Protein AF-Q21A96-F1 (afdb_monomer_lite)

Foldseek 3Di:
DVVVVLLVVLLVLQDVCADPNDGDANLVSCLVCLVVVVVCVVPDVDALQNSQVSNVVSCRADPVRHGQHSVNSVVSSVVSVVVVVPVVDDDDPPDD

Secondary structure (DSSP, 8-state):
-HHHHHHHHHHHHHHHTEETTEEPPHHHHHHHTHHHHHHHHHHS---HHHHHHHHHHTT-B-TTSPBPPHHHHHHHHHHHHHHHHHHT--------

Structure (mmCIF, N/CA/C/O backbone):
data_AF-Q21A96-F1
#
_entry.id   AF-Q21A96-F1
#
loop_
_atom_site.group_PDB
_atom_site.id
_atom_site.type_symbol
_atom_site.label_atom_id
_atom_site.label_alt_id
_atom_site.label_comp_id
_atom_site.label_asym_id
_atom_site.label_entity_id
_atom_site.label_seq_id
_atom_site.pdbx_PDB_ins_code
_atom_site.Cartn_x
_atom_site.Cartn_y
_atom_site.Cartn_z
_atom_site.occupancy
_atom_site.B_iso_or_equiv
_atom_site.auth_seq_id
_atom_site.auth_comp_id
_atom_site.auth_asym_id
_atom_site.auth_atom_id
_atom_site.pdbx_PDB_model_num
ATOM 1 N N . MET A 1 1 ? 20.624 5.827 5.512 1.00 53.16 1 MET A N 1
ATOM 2 C CA . MET A 1 1 ? 19.736 6.739 4.761 1.00 53.16 1 MET A CA 1
ATOM 3 C C . MET A 1 1 ? 18.493 6.018 4.220 1.00 53.16 1 MET A C 1
ATOM 5 O O . MET A 1 1 ? 17.409 6.468 4.540 1.00 53.16 1 MET A O 1
ATOM 9 N N . MET A 1 2 ? 18.604 4.839 3.582 1.00 57.41 2 MET A N 1
ATOM 10 C CA . MET A 1 2 ? 17.451 4.106 3.000 1.00 57.41 2 MET A CA 1
ATOM 11 C C . MET A 1 2 ? 16.288 3.716 3.939 1.00 57.41 2 MET A C 1
ATOM 13 O O . MET A 1 2 ? 15.160 3.569 3.477 1.00 57.41 2 MET A O 1
ATOM 17 N N . SER A 1 3 ? 16.512 3.542 5.249 1.00 63.59 3 SER A N 1
ATOM 18 C CA . SER A 1 3 ? 15.409 3.224 6.177 1.00 63.59 3 SER A CA 1
ATOM 19 C C . SER A 1 3 ? 14.382 4.349 6.308 1.00 63.59 3 SER A C 1
ATOM 21 O O . SER A 1 3 ? 13.232 4.069 6.641 1.00 63.59 3 SER A O 1
ATOM 23 N N . THR A 1 4 ? 14.778 5.603 6.075 1.00 73.94 4 THR A N 1
ATOM 24 C CA . THR A 1 4 ? 13.875 6.752 6.211 1.00 73.94 4 THR A CA 1
ATOM 25 C C . THR A 1 4 ? 12.930 6.831 5.018 1.00 73.94 4 THR A C 1
ATOM 27 O O . THR A 1 4 ? 11.724 6.916 5.223 1.00 73.94 4 THR A O 1
ATOM 30 N N . ASP A 1 5 ? 13.453 6.681 3.798 1.00 79.06 5 ASP A N 1
ATOM 31 C CA . ASP A 1 5 ? 12.654 6.706 2.564 1.00 79.06 5 ASP A CA 1
ATOM 32 C C . ASP A 1 5 ? 11.593 5.602 2.562 1.00 79.06 5 ASP A C 1
ATOM 34 O O . ASP A 1 5 ? 10.424 5.834 2.261 1.00 79.06 5 ASP A O 1
ATOM 38 N N . LEU A 1 6 ? 11.976 4.403 3.007 1.00 81.75 6 LEU A N 1
ATOM 39 C CA . LEU A 1 6 ? 11.068 3.266 3.084 1.00 81.75 6 LEU A CA 1
ATOM 40 C C . LEU A 1 6 ? 9.976 3.444 4.149 1.00 81.75 6 LEU A C 1
ATOM 42 O O . LEU A 1 6 ? 8.842 3.001 3.960 1.00 81.75 6 LEU A O 1
ATOM 46 N N . LYS A 1 7 ? 10.310 4.082 5.276 1.00 85.00 7 LYS A N 1
ATOM 47 C CA . LYS A 1 7 ? 9.335 4.405 6.321 1.00 85.00 7 LYS A CA 1
ATOM 48 C C . LYS A 1 7 ? 8.336 5.449 5.816 1.00 85.00 7 LYS A C 1
ATOM 50 O O . LYS A 1 7 ? 7.135 5.228 5.940 1.00 85.00 7 LYS A O 1
ATOM 55 N N . SER A 1 8 ? 8.822 6.527 5.200 1.00 87.31 8 SER A N 1
ATOM 56 C CA . SER A 1 8 ? 7.974 7.576 4.628 1.00 87.31 8 SER A CA 1
ATOM 57 C C . SER A 1 8 ? 7.073 7.049 3.511 1.00 87.31 8 SER A C 1
ATOM 59 O O . SER A 1 8 ? 5.907 7.429 3.441 1.00 87.31 8 SER A O 1
ATOM 61 N N . TRP A 1 9 ? 7.573 6.134 2.677 1.00 89.12 9 TRP A N 1
ATOM 62 C CA . TRP A 1 9 ? 6.751 5.426 1.696 1.00 89.12 9 TRP A CA 1
ATOM 63 C C . TRP A 1 9 ? 5.621 4.628 2.367 1.00 89.12 9 TRP A C 1
ATOM 65 O O . TRP A 1 9 ? 4.460 4.763 1.987 1.00 89.12 9 TRP A O 1
ATOM 75 N N . ALA A 1 10 ? 5.931 3.838 3.401 1.00 90.12 10 ALA A N 1
ATOM 76 C CA . ALA A 1 10 ? 4.930 3.019 4.084 1.00 90.12 10 ALA A CA 1
ATOM 77 C C . ALA A 1 10 ? 3.842 3.862 4.776 1.00 90.12 10 ALA A C 1
ATOM 79 O O . ALA A 1 10 ? 2.675 3.472 4.776 1.00 90.12 10 ALA A O 1
ATOM 80 N N . GLU A 1 11 ? 4.211 5.013 5.343 1.00 90.81 11 GLU A N 1
ATOM 81 C CA . GLU A 1 11 ? 3.276 5.971 5.947 1.00 90.81 11 GLU A CA 1
ATOM 82 C C . GLU A 1 11 ? 2.357 6.610 4.900 1.00 90.81 11 GLU A C 1
ATOM 84 O O . GLU A 1 11 ? 1.144 6.647 5.103 1.00 90.81 11 GLU A O 1
ATOM 89 N N . LYS A 1 12 ? 2.900 7.034 3.750 1.00 91.69 12 LYS A N 1
ATOM 90 C CA . LYS A 1 12 ? 2.093 7.546 2.628 1.00 91.69 12 LYS A CA 1
ATOM 91 C C . LYS A 1 12 ? 1.122 6.492 2.106 1.00 91.69 12 LYS A C 1
ATOM 93 O O . LYS A 1 12 ? -0.064 6.768 1.971 1.00 91.69 12 LYS A O 1
ATOM 98 N N . PHE A 1 13 ? 1.603 5.267 1.898 1.00 91.75 13 PHE A N 1
ATOM 99 C CA . PHE A 1 13 ? 0.763 4.151 1.469 1.00 91.75 13 PHE A CA 1
ATOM 100 C C . PHE A 1 13 ? -0.383 3.898 2.457 1.00 91.75 13 PHE A C 1
ATOM 102 O O . PHE A 1 13 ? -1.522 3.675 2.054 1.00 91.75 13 PHE A O 1
ATOM 109 N N . ALA A 1 14 ? -0.094 3.925 3.762 1.00 90.62 14 ALA A N 1
ATOM 110 C CA . ALA A 1 14 ? -1.105 3.740 4.797 1.00 90.62 14 ALA A CA 1
ATOM 111 C C . ALA A 1 14 ? -2.145 4.870 4.798 1.00 90.62 14 ALA A C 1
ATOM 113 O O . ALA A 1 14 ? -3.336 4.584 4.917 1.00 90.62 14 ALA A O 1
ATOM 114 N N . ALA A 1 15 ? -1.707 6.120 4.629 1.00 90.44 15 ALA A N 1
ATOM 115 C CA . ALA A 1 15 ? -2.595 7.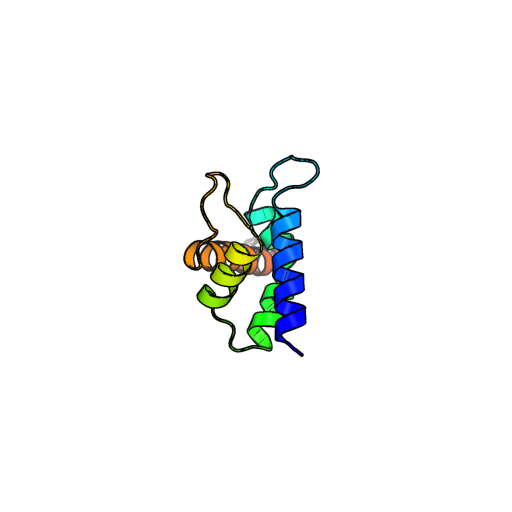273 4.52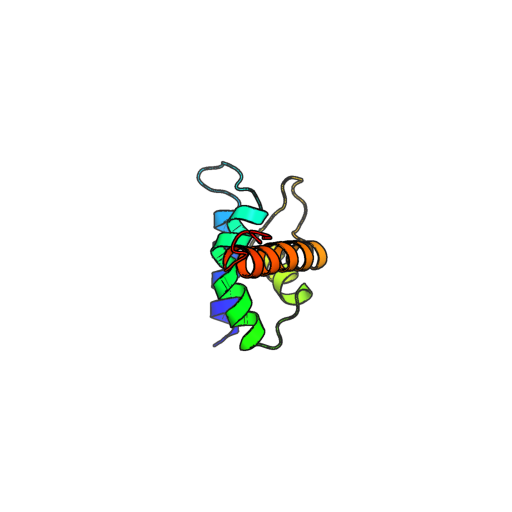8 1.00 90.44 15 ALA A CA 1
ATOM 116 C C . ALA A 1 15 ? -3.501 7.183 3.291 1.00 90.44 15 ALA A C 1
ATOM 118 O O . ALA A 1 15 ? -4.695 7.420 3.384 1.00 90.44 15 ALA A O 1
ATOM 119 N N . GLU A 1 16 ? -2.979 6.754 2.145 1.00 90.94 16 GLU A N 1
ATOM 120 C CA . GLU A 1 16 ? -3.770 6.650 0.913 1.00 90.94 16 GLU A CA 1
ATOM 121 C C . GLU A 1 16 ? -4.792 5.509 0.911 1.00 90.94 16 GLU A C 1
ATOM 123 O O . GLU A 1 16 ? -5.716 5.524 0.102 1.00 90.94 16 GLU A O 1
ATOM 128 N N . LEU A 1 17 ? -4.677 4.530 1.814 1.00 88.19 17 LEU A N 1
ATOM 129 C CA . LEU A 1 17 ? -5.730 3.525 2.008 1.00 88.19 17 LEU A CA 1
ATOM 130 C C . LEU A 1 17 ? -6.998 4.115 2.638 1.00 88.19 17 LEU A C 1
ATOM 132 O O . LEU A 1 17 ? -8.061 3.493 2.528 1.00 88.19 17 LEU A O 1
ATOM 136 N N . THR A 1 18 ? -6.891 5.284 3.274 1.00 85.75 18 THR A N 1
ATOM 137 C CA . THR A 1 18 ? -7.998 5.978 3.932 1.00 85.75 18 THR A CA 1
ATOM 138 C C . THR A 1 18 ? -7.914 7.479 3.655 1.00 85.75 18 THR A C 1
ATOM 140 O O . THR A 1 18 ? -7.190 8.202 4.334 1.00 85.75 18 THR A O 1
ATOM 143 N N . VAL A 1 19 ? -8.692 7.967 2.692 1.00 82.94 19 VAL A N 1
ATOM 144 C CA . VAL A 1 19 ? -8.731 9.391 2.323 1.00 82.94 19 VAL A CA 1
ATOM 145 C C . VAL A 1 19 ? -10.056 9.970 2.799 1.00 82.94 19 VAL A C 1
ATOM 147 O O . VAL A 1 19 ? -11.100 9.422 2.476 1.00 82.94 19 VAL A O 1
ATOM 150 N N . ASP A 1 20 ? -10.025 11.036 3.601 1.00 81.81 20 ASP A N 1
ATOM 151 C CA . ASP A 1 20 ? -11.226 11.696 4.149 1.00 81.81 20 ASP A CA 1
ATOM 152 C C . ASP A 1 20 ? -12.189 10.755 4.903 1.00 81.81 20 ASP A C 1
ATOM 154 O O . ASP A 1 20 ? -13.400 10.951 4.931 1.00 81.81 20 ASP A O 1
ATOM 158 N N . GLY A 1 21 ? -11.646 9.704 5.527 1.00 78.75 21 GLY A N 1
ATOM 159 C CA . GLY A 1 21 ? -12.430 8.664 6.206 1.00 78.75 21 GLY A CA 1
ATOM 160 C C . GLY A 1 21 ? -13.028 7.611 5.266 1.00 78.75 21 GLY A C 1
ATOM 161 O O . GLY A 1 21 ? -13.514 6.584 5.741 1.00 78.75 21 GLY A O 1
ATOM 162 N N . GLU A 1 22 ? -12.921 7.812 3.954 1.00 84.19 22 GLU A N 1
ATOM 163 C CA . GLU A 1 22 ? -13.328 6.863 2.926 1.00 84.19 22 GLU A CA 1
ATOM 164 C C . GLU A 1 22 ? -12.220 5.862 2.619 1.00 84.19 22 GLU A C 1
ATOM 166 O O . GLU A 1 22 ? -11.025 6.177 2.564 1.00 84.19 22 GLU A O 1
ATOM 171 N N . ARG A 1 23 ? -12.626 4.613 2.393 1.00 85.38 23 ARG A N 1
ATOM 172 C CA . ARG A 1 23 ? -11.682 3.527 2.159 1.00 85.38 23 ARG A CA 1
ATOM 173 C C . ARG A 1 23 ? -11.323 3.414 0.687 1.00 85.38 23 ARG A C 1
ATOM 175 O O . ARG A 1 23 ? -12.166 3.087 -0.148 1.00 85.38 23 ARG A O 1
ATOM 182 N N . VAL A 1 24 ? -10.039 3.555 0.381 1.00 89.38 24 VAL A N 1
ATOM 183 C CA . VAL A 1 24 ? -9.536 3.374 -0.980 1.00 89.38 24 VAL A CA 1
ATOM 184 C C . VAL A 1 24 ? -9.203 1.896 -1.220 1.00 89.38 24 VAL A C 1
ATOM 186 O O . VAL A 1 24 ? -8.561 1.251 -0.382 1.00 89.38 24 VAL A O 1
ATOM 189 N N . PRO A 1 25 ? -9.611 1.314 -2.365 1.00 88.31 25 PRO A N 1
ATOM 190 C CA . PRO A 1 25 ? -9.251 -0.054 -2.710 1.00 88.31 25 PRO A CA 1
ATOM 191 C C . PRO A 1 25 ? -7.734 -0.257 -2.739 1.00 88.31 25 PRO A C 1
ATOM 193 O O . PRO A 1 25 ? -7.007 0.485 -3.399 1.00 88.31 25 PRO A O 1
ATOM 196 N N . PHE A 1 26 ? -7.267 -1.324 -2.089 1.00 88.50 26 PHE A N 1
ATOM 197 C CA . PHE A 1 26 ? -5.845 -1.668 -2.006 1.00 88.50 26 PHE A CA 1
ATOM 198 C C . PHE A 1 26 ? -5.154 -1.706 -3.377 1.00 88.50 26 PHE A C 1
ATOM 200 O O . PHE A 1 26 ? -4.048 -1.200 -3.516 1.00 88.50 26 PHE A O 1
ATOM 207 N N . GLU A 1 27 ? -5.803 -2.273 -4.397 1.00 88.81 27 GLU A N 1
ATOM 208 C CA . GLU A 1 27 ? -5.235 -2.362 -5.748 1.00 88.81 27 GLU A CA 1
ATOM 209 C C . GLU A 1 27 ? -5.025 -0.983 -6.389 1.00 88.81 27 GLU A C 1
ATOM 211 O O . GLU A 1 27 ? -4.077 -0.811 -7.149 1.00 88.81 27 GLU A O 1
ATOM 216 N N . ARG A 1 28 ? -5.861 0.010 -6.051 1.00 89.06 28 ARG A N 1
ATOM 217 C CA . ARG A 1 28 ? -5.741 1.384 -6.555 1.00 89.06 28 ARG A CA 1
ATOM 218 C C . ARG A 1 28 ? -4.546 2.101 -5.934 1.00 89.06 28 ARG A C 1
ATOM 220 O O . ARG A 1 28 ? -3.763 2.698 -6.665 1.00 89.06 28 ARG A O 1
ATOM 227 N N . VAL A 1 29 ? -4.381 1.987 -4.6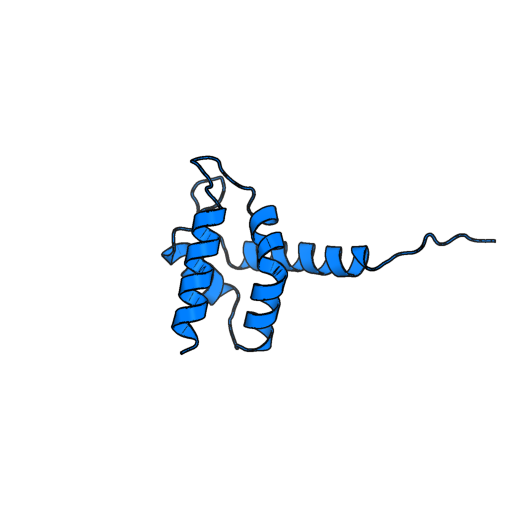16 1.00 92.25 29 VAL A N 1
ATOM 228 C CA . VAL A 1 29 ? -3.197 2.515 -3.914 1.00 92.25 29 VAL A CA 1
ATOM 229 C C . VAL A 1 29 ? -1.939 1.797 -4.404 1.00 92.25 29 VAL A C 1
ATOM 231 O O . VAL A 1 29 ? -0.938 2.423 -4.731 1.00 92.25 29 VAL A O 1
ATOM 234 N N . LEU A 1 30 ? -1.997 0.473 -4.565 1.00 90.94 30 LEU A N 1
ATOM 235 C CA . LEU A 1 30 ? -0.865 -0.302 -5.064 1.00 90.94 30 LEU A CA 1
ATOM 236 C C . LEU A 1 30 ? -0.458 0.086 -6.492 1.00 90.94 30 LEU A C 1
ATOM 238 O O . LEU A 1 30 ? 0.735 0.122 -6.779 1.00 90.94 30 LEU A O 1
ATOM 242 N N . ALA A 1 31 ? -1.423 0.388 -7.364 1.00 90.75 31 ALA A N 1
ATOM 243 C CA . ALA A 1 31 ? -1.156 0.885 -8.710 1.00 90.75 31 ALA A CA 1
ATOM 244 C C . ALA A 1 31 ? -0.492 2.267 -8.686 1.00 90.75 31 ALA A C 1
ATOM 246 O O . ALA A 1 31 ? 0.465 2.485 -9.420 1.00 90.75 31 ALA A O 1
ATOM 247 N N . HIS A 1 32 ? -0.939 3.167 -7.805 1.00 91.19 32 HIS A N 1
ATOM 248 C CA . HIS A 1 32 ? 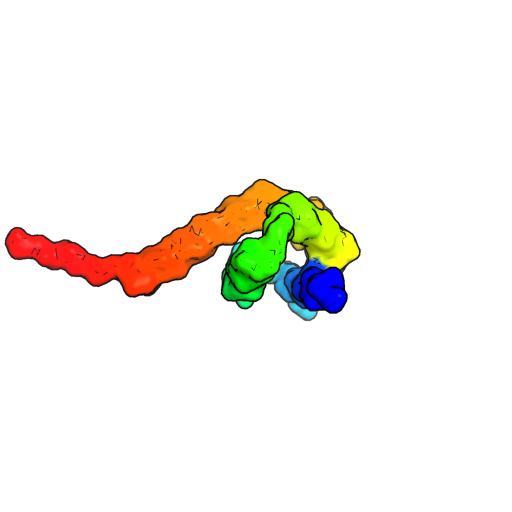-0.326 4.489 -7.651 1.00 91.19 32 HIS A CA 1
ATOM 249 C C . HIS A 1 32 ? 1.144 4.411 -7.203 1.00 91.19 32 HIS A C 1
ATOM 251 O O . HIS A 1 32 ? 1.976 5.194 -7.648 1.00 91.19 32 HIS A O 1
ATOM 257 N N . HIS A 1 33 ? 1.477 3.415 -6.378 1.00 90.81 33 HIS A N 1
ATOM 258 C CA . HIS A 1 33 ? 2.825 3.195 -5.836 1.00 90.81 33 HIS A CA 1
ATOM 259 C C . HIS A 1 33 ? 3.669 2.188 -6.638 1.00 90.81 33 HIS A C 1
ATOM 261 O O . HIS A 1 33 ? 4.756 1.804 -6.196 1.00 90.81 33 HIS A O 1
ATOM 267 N N . LEU A 1 34 ? 3.196 1.721 -7.799 1.00 89.00 34 LEU A N 1
ATOM 268 C CA . LEU A 1 34 ? 3.804 0.600 -8.526 1.00 89.00 34 LEU A CA 1
ATOM 269 C C . LEU A 1 34 ? 5.247 0.886 -8.973 1.00 89.00 34 LEU A C 1
ATOM 271 O O . LEU A 1 34 ? 6.135 0.047 -8.780 1.00 89.00 34 LEU A O 1
ATOM 275 N N . ASP A 1 35 ? 5.492 2.079 -9.514 1.00 87.19 35 ASP A N 1
ATOM 276 C CA . ASP A 1 35 ? 6.820 2.530 -9.938 1.00 87.19 35 ASP A CA 1
ATOM 277 C C . ASP A 1 35 ? 7.803 2.618 -8.769 1.00 87.19 35 ASP A C 1
ATOM 279 O O . ASP A 1 35 ? 8.957 2.193 -8.869 1.00 87.19 35 ASP A O 1
ATOM 283 N N . GLU A 1 36 ? 7.351 3.150 -7.633 1.00 87.62 36 GLU A N 1
ATOM 284 C CA . GLU A 1 36 ? 8.183 3.319 -6.443 1.00 87.62 36 GLU A CA 1
ATOM 285 C C . GLU A 1 36 ? 8.536 1.963 -5.824 1.00 87.62 36 GLU A C 1
ATOM 287 O O . GLU A 1 36 ? 9.705 1.701 -5.533 1.00 87.62 36 GLU A O 1
ATOM 292 N N . ILE A 1 37 ? 7.573 1.038 -5.748 1.00 87.88 37 ILE A N 1
ATOM 293 C CA . ILE A 1 37 ? 7.813 -0.352 -5.334 1.00 87.88 37 ILE A CA 1
ATOM 294 C C . ILE A 1 37 ? 8.817 -1.033 -6.269 1.00 87.88 37 ILE A C 1
ATOM 296 O O . ILE A 1 37 ? 9.712 -1.742 -5.802 1.00 87.88 37 ILE A O 1
ATOM 300 N N . THR A 1 38 ? 8.703 -0.819 -7.581 1.00 87.19 38 THR A N 1
ATOM 301 C CA . THR A 1 38 ? 9.628 -1.391 -8.569 1.00 87.19 38 THR A CA 1
ATOM 302 C C . THR A 1 38 ? 11.047 -0.852 -8.374 1.00 87.19 38 THR A C 1
ATOM 304 O O . THR A 1 38 ? 11.992 -1.641 -8.291 1.00 87.19 38 THR A O 1
ATOM 307 N N . LYS A 1 39 ? 11.206 0.464 -8.187 1.00 86.25 39 LYS A N 1
ATOM 308 C CA . LYS A 1 39 ? 12.503 1.104 -7.896 1.00 86.25 39 LYS A CA 1
ATOM 309 C C . LYS A 1 39 ? 13.102 0.625 -6.574 1.00 86.25 39 LYS A C 1
ATOM 311 O O . LYS A 1 39 ? 14.283 0.275 -6.531 1.00 86.25 39 LYS A O 1
ATOM 316 N N . LEU A 1 40 ? 12.303 0.547 -5.509 1.00 83.12 40 LEU A N 1
ATOM 317 C CA . LEU A 1 40 ? 12.737 0.050 -4.198 1.00 83.12 40 LEU A CA 1
ATOM 318 C C . LEU A 1 40 ? 13.208 -1.406 -4.280 1.00 83.12 40 LEU A C 1
ATOM 320 O O . LEU A 1 40 ? 14.223 -1.761 -3.683 1.00 83.12 40 LEU A O 1
ATOM 324 N N . ARG A 1 41 ? 12.519 -2.245 -5.060 1.00 84.06 41 ARG A N 1
ATOM 325 C CA . ARG A 1 41 ? 12.906 -3.649 -5.270 1.00 84.06 41 ARG A CA 1
ATOM 326 C C . ARG A 1 41 ? 14.128 -3.820 -6.171 1.00 84.06 41 ARG A C 1
ATOM 328 O O . ARG A 1 41 ? 14.863 -4.784 -5.986 1.00 84.06 41 ARG A O 1
ATOM 335 N N . ALA A 1 42 ? 14.344 -2.923 -7.131 1.00 82.31 42 ALA A N 1
ATOM 336 C CA . ALA A 1 42 ? 15.523 -2.949 -7.996 1.00 82.31 42 ALA A CA 1
ATOM 337 C C . ALA A 1 42 ? 16.790 -2.471 -7.266 1.00 82.31 42 ALA A C 1
ATOM 339 O O . ALA A 1 42 ? 17.879 -2.988 -7.501 1.00 82.31 42 ALA A O 1
ATOM 340 N N . THR A 1 43 ? 16.647 -1.497 -6.366 1.00 77.25 43 THR A N 1
ATOM 341 C CA . THR A 1 43 ? 17.773 -0.855 -5.664 1.00 77.25 43 THR A CA 1
ATOM 342 C C . THR A 1 43 ? 18.092 -1.483 -4.308 1.00 77.25 43 THR A C 1
ATOM 344 O O . THR A 1 43 ? 19.215 -1.355 -3.825 1.00 77.25 43 THR A O 1
ATOM 347 N N . SER A 1 44 ? 17.137 -2.185 -3.689 1.00 68.88 44 SER A N 1
ATOM 348 C CA . SER A 1 44 ? 17.284 -2.768 -2.352 1.00 68.88 44 SER A CA 1
ATOM 349 C C . SER A 1 44 ? 16.942 -4.258 -2.345 1.00 68.88 44 SER A C 1
ATOM 351 O O . SER A 1 44 ? 16.008 -4.698 -3.010 1.00 68.88 44 SER A O 1
ATOM 353 N N . ARG A 1 45 ? 17.606 -5.053 -1.490 1.00 74.56 45 ARG A N 1
ATOM 354 C CA . ARG A 1 45 ? 17.240 -6.464 -1.205 1.00 74.56 45 ARG A CA 1
ATOM 355 C C . ARG A 1 45 ? 15.953 -6.592 -0.366 1.00 74.56 45 ARG A C 1
ATOM 357 O O . ARG A 1 45 ? 15.845 -7.458 0.502 1.00 74.56 45 ARG A O 1
ATOM 364 N N . LEU A 1 46 ? 14.983 -5.704 -0.577 1.00 82.38 46 LEU A N 1
ATOM 365 C CA . LEU A 1 46 ? 13.734 -5.681 0.171 1.00 82.38 46 LEU A CA 1
ATOM 366 C C . LEU A 1 46 ? 12.859 -6.870 -0.213 1.00 82.38 46 LEU A C 1
ATOM 368 O O . LEU A 1 46 ? 12.533 -7.097 -1.377 1.00 82.38 46 LEU A O 1
ATOM 372 N N . THR A 1 47 ? 12.458 -7.631 0.801 1.00 88.19 47 THR A N 1
ATOM 373 C CA . THR A 1 47 ? 11.514 -8.732 0.626 1.00 88.19 47 THR A CA 1
ATOM 374 C C . THR A 1 47 ? 10.083 -8.230 0.786 1.00 88.19 47 THR A C 1
ATOM 376 O O . THR A 1 47 ? 9.817 -7.308 1.561 1.00 88.19 47 THR A O 1
ATOM 379 N N . TRP A 1 48 ? 9.132 -8.902 0.135 1.00 90.56 48 TRP A N 1
ATOM 380 C CA . TRP A 1 48 ? 7.700 -8.648 0.330 1.00 90.56 48 TRP A CA 1
ATOM 381 C C . TRP A 1 48 ? 7.279 -8.725 1.803 1.00 90.56 48 TRP A C 1
ATOM 383 O O . TRP A 1 48 ? 6.419 -7.967 2.240 1.00 90.56 48 TRP A O 1
ATOM 393 N N . ARG A 1 49 ? 7.924 -9.601 2.588 1.00 90.50 49 ARG A N 1
ATOM 394 C CA . ARG A 1 49 ? 7.703 -9.721 4.036 1.00 90.50 49 ARG A CA 1
ATOM 395 C C . ARG A 1 49 ? 8.131 -8.463 4.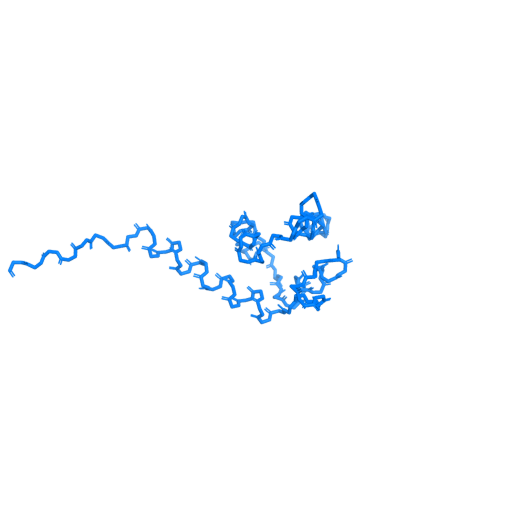781 1.00 90.50 49 ARG A C 1
ATOM 397 O O . ARG A 1 49 ? 7.378 -7.979 5.616 1.00 90.50 49 ARG A O 1
ATOM 404 N N . SER A 1 50 ? 9.306 -7.922 4.469 1.00 89.25 50 SER A N 1
ATOM 405 C CA . SER A 1 50 ? 9.795 -6.681 5.076 1.00 89.25 50 SER A CA 1
ATOM 406 C C . SER A 1 50 ? 8.868 -5.505 4.764 1.00 89.25 50 SER A C 1
ATOM 408 O O . SER A 1 50 ? 8.517 -4.754 5.670 1.00 89.25 50 SER A O 1
ATOM 410 N N . MET A 1 51 ? 8.414 -5.389 3.513 1.00 89.12 51 MET A N 1
ATOM 411 C CA . MET A 1 51 ? 7.478 -4.339 3.098 1.00 89.12 51 MET A CA 1
ATOM 412 C C . MET A 1 51 ? 6.123 -4.474 3.800 1.00 89.12 51 MET A C 1
ATOM 414 O O . MET A 1 51 ? 5.632 -3.503 4.365 1.00 89.12 51 MET A O 1
ATOM 418 N N . ALA A 1 52 ? 5.550 -5.680 3.843 1.00 91.31 52 ALA A N 1
ATOM 419 C CA . ALA A 1 52 ? 4.288 -5.936 4.538 1.00 91.31 52 ALA A CA 1
ATOM 420 C C . ALA A 1 52 ? 4.372 -5.621 6.041 1.00 91.31 52 ALA A C 1
ATOM 422 O O . ALA A 1 52 ? 3.475 -4.987 6.592 1.00 91.31 52 ALA A O 1
ATOM 423 N N . SER A 1 53 ? 5.473 -5.995 6.700 1.00 90.38 53 SER A N 1
ATOM 424 C CA . SER A 1 53 ? 5.703 -5.650 8.107 1.00 90.38 53 SER A CA 1
ATOM 425 C C . SER A 1 53 ? 5.783 -4.140 8.333 1.00 90.38 53 SER 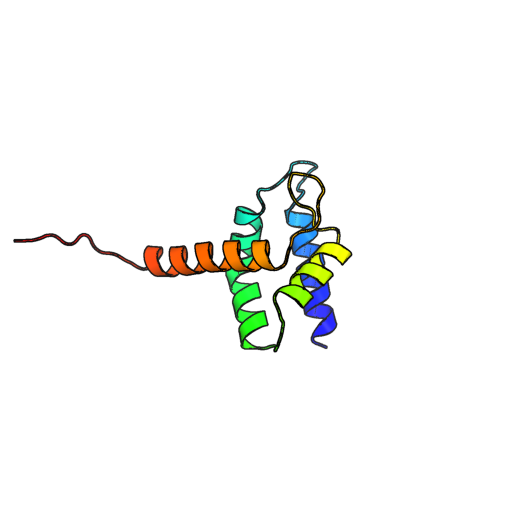A C 1
ATOM 427 O O . SER A 1 53 ? 5.286 -3.649 9.343 1.00 90.38 53 SER A O 1
ATOM 429 N N . LEU A 1 54 ? 6.394 -3.389 7.414 1.00 90.06 54 LEU A N 1
ATOM 430 C CA . LEU A 1 54 ? 6.480 -1.929 7.516 1.00 90.06 54 LEU A CA 1
ATOM 431 C C . LEU A 1 54 ? 5.128 -1.262 7.292 1.00 90.06 54 LEU A C 1
ATOM 433 O O . LEU A 1 54 ? 4.745 -0.410 8.085 1.00 90.06 54 LEU A O 1
ATOM 437 N N . LEU A 1 55 ? 4.377 -1.716 6.291 1.00 91.00 55 LEU A N 1
ATOM 438 C CA . LEU A 1 55 ? 3.003 -1.283 6.054 1.00 91.00 55 LEU A CA 1
ATOM 439 C C . LEU A 1 55 ? 2.121 -1.534 7.282 1.00 91.00 55 LEU A C 1
ATOM 441 O O . LEU A 1 55 ? 1.417 -0.636 7.734 1.00 91.00 55 LEU A O 1
ATOM 445 N N . ALA A 1 56 ? 2.215 -2.720 7.888 1.00 90.50 56 ALA A N 1
ATOM 446 C CA . ALA A 1 56 ? 1.476 -3.034 9.107 1.00 90.50 56 ALA A CA 1
ATOM 447 C C . ALA A 1 56 ? 1.856 -2.110 10.279 1.00 90.50 56 ALA A C 1
ATOM 449 O O . ALA A 1 56 ? 0.977 -1.678 11.023 1.00 90.50 56 ALA A O 1
ATOM 450 N N . ARG A 1 57 ? 3.145 -1.771 10.429 1.00 90.06 57 ARG A N 1
ATOM 451 C CA . ARG A 1 57 ? 3.628 -0.821 11.452 1.00 90.06 57 ARG A CA 1
ATOM 452 C C . ARG A 1 57 ? 3.189 0.617 11.182 1.00 90.06 57 ARG A C 1
ATOM 454 O O . ARG A 1 57 ? 2.961 1.345 12.137 1.00 90.06 57 ARG A O 1
ATOM 461 N N . ALA A 1 58 ? 3.053 0.998 9.915 1.00 88.94 58 ALA A N 1
ATOM 462 C CA . ALA A 1 58 ? 2.515 2.288 9.493 1.00 88.94 58 ALA A CA 1
ATOM 463 C C . ALA A 1 58 ? 0.981 2.373 9.624 1.00 88.94 58 ALA A C 1
ATOM 465 O O . ALA A 1 58 ? 0.402 3.428 9.400 1.00 88.94 58 ALA A O 1
ATOM 466 N N . GLY A 1 59 ? 0.312 1.275 9.994 1.00 88.62 59 GLY A N 1
ATOM 467 C CA . GLY A 1 59 ? -1.140 1.238 10.163 1.00 88.62 59 GLY A CA 1
ATOM 468 C C . GLY A 1 59 ? -1.913 0.901 8.889 1.00 88.62 59 GLY A C 1
ATOM 469 O O . GLY A 1 59 ? -3.137 0.991 8.889 1.00 88.62 59 GLY A O 1
ATOM 470 N N . ALA A 1 60 ? -1.245 0.455 7.823 1.00 88.94 60 ALA A N 1
ATOM 471 C CA . ALA A 1 60 ? -1.909 0.029 6.599 1.00 88.94 60 ALA A CA 1
ATOM 472 C C . ALA A 1 60 ? -2.755 -1.233 6.851 1.00 88.94 60 ALA A C 1
ATOM 474 O O . ALA A 1 60 ? -2.236 -2.318 7.151 1.00 88.94 60 ALA A O 1
ATOM 475 N N . ARG A 1 61 ? -4.077 -1.096 6.720 1.00 87.38 61 ARG A N 1
ATOM 476 C CA . ARG A 1 61 ? -5.045 -2.181 6.927 1.00 87.38 61 ARG A CA 1
ATOM 477 C C . ARG A 1 61 ? -5.857 -2.458 5.669 1.00 87.38 61 ARG A C 1
ATOM 479 O O . ARG A 1 61 ? -6.220 -1.558 4.915 1.00 87.38 61 ARG A O 1
ATOM 486 N N . ARG A 1 62 ? -6.207 -3.725 5.501 1.00 83.56 62 ARG A N 1
ATOM 487 C CA . ARG A 1 62 ? -7.128 -4.253 4.489 1.00 83.56 62 ARG A CA 1
ATOM 488 C C . ARG A 1 62 ? -8.579 -3.951 4.843 1.00 83.56 62 ARG A C 1
ATOM 490 O O . ARG A 1 62 ? -8.870 -3.702 6.008 1.00 83.56 62 ARG A O 1
ATOM 497 N N . GLY A 1 63 ? -9.473 -4.067 3.855 1.00 76.75 63 GLY A N 1
ATOM 498 C CA . GLY A 1 63 ? -10.935 -3.906 3.966 1.00 76.75 63 GLY A CA 1
ATOM 499 C C . GLY A 1 63 ? -11.582 -4.506 5.222 1.00 76.75 63 GLY A C 1
ATOM 500 O O . GLY A 1 63 ? -12.481 -3.903 5.796 1.00 76.75 63 GLY A O 1
ATOM 501 N N . ASP A 1 64 ? -11.067 -5.645 5.676 1.00 81.69 64 ASP A N 1
ATOM 502 C CA . ASP A 1 64 ? -11.515 -6.415 6.843 1.00 81.69 64 ASP A CA 1
ATOM 503 C C . ASP A 1 64 ? -10.902 -5.953 8.186 1.00 81.69 64 ASP A C 1
ATOM 505 O O . ASP A 1 64 ? -11.141 -6.563 9.221 1.00 81.69 64 ASP A O 1
ATOM 509 N N . GLY A 1 65 ? -10.067 -4.910 8.186 1.00 80.94 65 GLY A N 1
ATOM 510 C CA . GLY A 1 65 ? -9.283 -4.462 9.345 1.00 80.94 65 GLY A CA 1
ATOM 511 C C . GLY A 1 65 ? -7.990 -5.259 9.571 1.00 80.94 65 GLY A C 1
ATOM 512 O O . GLY A 1 65 ? -7.176 -4.893 10.424 1.00 80.94 65 GLY A O 1
ATOM 513 N N . GLY A 1 66 ? -7.742 -6.311 8.786 1.00 86.62 66 GLY A N 1
ATOM 514 C CA . GLY A 1 66 ? -6.536 -7.129 8.871 1.00 86.62 66 GLY A CA 1
ATOM 515 C C . GLY A 1 66 ? -5.289 -6.415 8.331 1.00 86.62 66 GLY A C 1
ATOM 516 O O . GLY A 1 66 ? -5.392 -5.477 7.538 1.00 86.62 66 GLY A O 1
ATOM 517 N N . PRO A 1 67 ? -4.076 -6.826 8.739 1.00 89.25 67 PRO A N 1
ATOM 518 C CA . PRO A 1 67 ? -2.847 -6.324 8.132 1.00 89.25 67 PRO A CA 1
ATOM 519 C C . PRO A 1 67 ? -2.723 -6.791 6.675 1.00 89.25 67 PRO A C 1
ATOM 521 O O . PRO A 1 67 ? -3.156 -7.888 6.310 1.00 89.25 67 PRO A O 1
ATOM 524 N N . ILE A 1 68 ? -2.088 -5.972 5.837 1.00 89.75 68 ILE A N 1
ATOM 525 C CA . ILE A 1 68 ? -1.733 -6.377 4.472 1.00 89.75 68 ILE A CA 1
ATOM 526 C C . ILE A 1 68 ? -0.645 -7.450 4.550 1.00 89.75 68 ILE A C 1
ATOM 528 O O . ILE A 1 68 ? 0.393 -7.257 5.181 1.00 89.75 68 ILE A O 1
ATOM 532 N N . SER A 1 69 ? -0.891 -8.597 3.917 1.00 91.25 69 SER A N 1
ATOM 533 C CA . SER A 1 69 ? 0.060 -9.713 3.911 1.00 91.25 69 SER A CA 1
ATOM 534 C C . SER A 1 69 ? 1.083 -9.579 2.782 1.00 91.25 69 SER A C 1
ATOM 536 O O . SER A 1 69 ? 0.821 -8.957 1.751 1.00 91.25 69 SER A O 1
ATOM 538 N N . ALA A 1 70 ? 2.244 -10.214 2.953 1.00 92.19 70 ALA A N 1
ATOM 539 C CA . ALA A 1 70 ? 3.280 -10.257 1.923 1.00 92.19 70 ALA A CA 1
ATOM 540 C C . ALA A 1 70 ? 2.785 -10.919 0.627 1.00 92.19 70 ALA A C 1
ATOM 542 O O . ALA A 1 70 ? 3.088 -10.431 -0.461 1.00 92.19 70 ALA A O 1
ATOM 543 N N . ASP A 1 71 ? 1.999 -11.994 0.739 1.00 91.88 71 ASP A N 1
ATOM 544 C CA . ASP A 1 71 ? 1.419 -12.691 -0.412 1.00 91.88 71 ASP A CA 1
ATOM 545 C C . ASP A 1 71 ? 0.407 -11.827 -1.156 1.00 91.88 71 ASP A C 1
ATOM 547 O O . ASP A 1 71 ? 0.427 -11.782 -2.384 1.00 91.88 71 ASP A O 1
ATOM 551 N N . GLN A 1 72 ? -0.422 -11.072 -0.434 1.00 89.75 72 GLN A N 1
ATOM 552 C CA . GLN A 1 72 ? -1.338 -10.116 -1.051 1.00 89.75 72 GLN A CA 1
ATOM 553 C C . GLN A 1 72 ? -0.584 -9.002 -1.786 1.00 89.75 72 GLN A C 1
ATOM 555 O O . GLN A 1 72 ? -0.944 -8.679 -2.919 1.00 89.75 72 GLN A O 1
ATOM 560 N N . LEU A 1 73 ? 0.475 -8.454 -1.177 1.00 91.06 73 LEU A N 1
ATOM 561 C CA . LEU A 1 73 ? 1.324 -7.436 -1.806 1.00 91.06 73 LEU A CA 1
ATOM 562 C C . LEU A 1 73 ? 1.944 -7.973 -3.101 1.00 91.06 73 LEU A C 1
ATOM 564 O O . LEU A 1 73 ? 1.840 -7.351 -4.157 1.00 91.06 73 LEU A O 1
ATOM 568 N N . ARG A 1 74 ? 2.524 -9.176 -3.030 1.00 91.31 74 ARG A N 1
ATOM 569 C CA . ARG A 1 74 ? 3.148 -9.854 -4.168 1.00 91.31 74 ARG A CA 1
ATOM 570 C C . ARG A 1 74 ? 2.142 -10.157 -5.275 1.00 91.31 74 ARG A C 1
ATOM 572 O O . ARG A 1 74 ? 2.440 -9.915 -6.442 1.00 91.31 74 ARG A O 1
ATOM 579 N N . ALA A 1 75 ? 0.979 -10.706 -4.930 1.00 92.38 75 ALA A N 1
ATOM 580 C CA . ALA A 1 75 ? -0.048 -11.078 -5.895 1.00 92.38 75 ALA A CA 1
ATOM 581 C C . ALA A 1 75 ? -0.642 -9.847 -6.589 1.00 92.38 75 ALA A C 1
ATOM 583 O O . ALA A 1 75 ? -0.787 -9.859 -7.811 1.00 92.38 75 ALA A O 1
ATOM 584 N N . GLY A 1 76 ? -0.934 -8.782 -5.833 1.00 91.75 76 GLY A N 1
ATOM 585 C CA . GLY A 1 76 ? -1.407 -7.510 -6.380 1.00 91.75 76 GLY A CA 1
ATOM 586 C C . GLY A 1 76 ? -0.380 -6.885 -7.320 1.00 91.75 76 GLY A C 1
ATOM 587 O O . GLY A 1 76 ? -0.704 -6.576 -8.464 1.00 91.75 76 GLY A O 1
ATOM 588 N N . TYR A 1 77 ? 0.882 -6.813 -6.888 1.00 91.81 77 TYR A N 1
ATOM 589 C CA . TYR A 1 77 ? 1.969 -6.281 -7.708 1.00 91.81 77 TYR A CA 1
ATOM 590 C C . TYR A 1 77 ? 2.136 -7.084 -9.000 1.00 91.81 77 TYR A C 1
ATOM 592 O O . TYR A 1 77 ? 2.167 -6.515 -10.082 1.00 91.81 77 TYR A O 1
ATOM 600 N N . ALA A 1 78 ? 2.172 -8.417 -8.916 1.00 90.44 78 ALA A N 1
ATOM 601 C CA . ALA A 1 78 ? 2.335 -9.271 -10.091 1.00 90.44 78 ALA A CA 1
ATOM 602 C C . ALA A 1 78 ? 1.151 -9.190 -11.069 1.00 90.44 78 ALA A C 1
ATOM 604 O O . ALA A 1 78 ? 1.312 -9.501 -12.248 1.00 90.44 78 ALA A O 1
ATOM 605 N N . ARG A 1 79 ? -0.053 -8.840 -10.601 1.00 89.94 79 ARG A N 1
ATOM 606 C CA . ARG A 1 79 ? -1.206 -8.575 -11.476 1.00 89.94 79 ARG A CA 1
ATOM 607 C C . ARG A 1 79 ? -1.083 -7.215 -12.154 1.00 89.94 79 ARG A C 1
ATOM 609 O O . ARG A 1 79 ? -1.351 -7.133 -13.346 1.00 89.94 79 ARG A O 1
ATOM 616 N N . LEU A 1 80 ? -0.682 -6.184 -11.412 1.00 89.00 80 LEU A N 1
ATOM 617 C CA . LEU A 1 80 ? -0.522 -4.826 -11.931 1.00 89.00 80 LEU A CA 1
ATOM 618 C C . LEU A 1 80 ? 0.641 -4.727 -12.920 1.00 89.00 80 LEU A C 1
ATOM 620 O O . LEU A 1 80 ? 0.431 -4.259 -14.029 1.00 89.00 80 LEU A O 1
ATOM 624 N N . ALA A 1 81 ? 1.807 -5.280 -12.583 1.00 87.19 81 ALA A N 1
ATOM 625 C CA . ALA A 1 81 ? 2.967 -5.318 -13.474 1.00 87.19 81 ALA A CA 1
ATOM 626 C C . ALA A 1 81 ? 2.639 -6.007 -14.812 1.00 87.19 81 ALA A C 1
ATOM 628 O O . ALA A 1 81 ? 2.904 -5.463 -15.876 1.00 87.19 81 ALA A O 1
ATOM 629 N N . ARG A 1 82 ? 1.939 -7.153 -14.774 1.00 86.25 82 ARG A N 1
ATOM 630 C CA . ARG A 1 82 ? 1.462 -7.829 -15.995 1.00 86.25 82 ARG A CA 1
ATOM 631 C C . ARG A 1 82 ? 0.451 -7.001 -16.790 1.00 86.25 82 ARG A C 1
ATOM 633 O O . ARG A 1 82 ? 0.393 -7.125 -18.008 1.00 86.25 82 ARG A O 1
ATOM 640 N N . ARG A 1 83 ? -0.384 -6.201 -16.118 1.00 83.38 83 ARG A N 1
ATOM 641 C CA . ARG A 1 83 ? -1.345 -5.308 -16.782 1.00 83.38 83 ARG A CA 1
ATOM 642 C C . ARG A 1 83 ? -0.659 -4.119 -17.440 1.00 83.38 83 ARG A C 1
ATOM 644 O O . ARG A 1 83 ? -1.121 -3.723 -18.498 1.00 83.38 83 ARG A O 1
ATOM 651 N N . GLU A 1 84 ? 0.410 -3.581 -16.864 1.00 78.62 84 GLU A N 1
ATOM 652 C CA . GLU A 1 84 ? 1.207 -2.540 -17.522 1.00 78.62 84 GLU A CA 1
ATOM 653 C C . GLU A 1 84 ? 1.946 -3.085 -18.744 1.00 78.62 84 GLU A C 1
ATOM 655 O O . GLU A 1 84 ? 1.874 -2.487 -19.815 1.00 78.62 84 GLU A O 1
ATOM 660 N N . GLU A 1 85 ? 2.550 -4.272 -18.633 1.00 72.69 85 GLU A N 1
ATOM 661 C CA . GLU A 1 85 ? 3.171 -4.961 -19.773 1.00 72.69 85 GLU A CA 1
ATOM 662 C C . GLU A 1 85 ? 2.156 -5.239 -20.898 1.00 72.69 85 GLU A C 1
ATOM 664 O O . GLU A 1 85 ? 2.451 -5.026 -22.072 1.00 72.69 85 GLU A O 1
ATOM 669 N N . ALA A 1 86 ? 0.935 -5.666 -20.553 1.00 66.88 86 ALA A N 1
ATOM 670 C CA . ALA A 1 86 ? -0.133 -5.919 -21.523 1.00 66.88 86 ALA A CA 1
ATOM 671 C C . ALA A 1 86 ? -0.812 -4.636 -22.043 1.00 66.88 86 ALA A C 1
ATOM 673 O O . ALA A 1 86 ? -1.308 -4.609 -23.167 1.00 66.88 86 ALA A O 1
ATOM 674 N N . GLY A 1 87 ? -0.850 -3.571 -21.241 1.00 58.38 87 GLY A N 1
ATOM 675 C CA . GLY A 1 87 ? -1.344 -2.249 -21.632 1.00 58.38 87 GLY A CA 1
ATOM 676 C C . GLY A 1 87 ? -0.383 -1.514 -22.567 1.00 58.38 87 GLY A C 1
ATOM 677 O O . GLY A 1 87 ? -0.822 -0.663 -23.336 1.00 58.38 87 GLY A O 1
ATOM 678 N N . ALA A 1 88 ? 0.900 -1.889 -22.559 1.00 55.53 88 ALA A N 1
ATOM 679 C CA . ALA A 1 88 ? 1.897 -1.414 -23.513 1.00 55.53 88 ALA A CA 1
ATOM 680 C C . ALA A 1 88 ? 1.729 -2.017 -24.929 1.00 55.53 88 ALA A C 1
ATOM 682 O O . ALA A 1 88 ? 2.190 -1.405 -25.890 1.00 55.53 88 ALA A O 1
ATOM 683 N N . SER A 1 89 ? 1.049 -3.166 -25.090 1.00 44.72 89 SER A N 1
ATOM 684 C CA . SER A 1 89 ? 0.385 -3.622 -26.332 1.00 44.72 89 SER A CA 1
ATOM 685 C C . SER A 1 89 ? -0.301 -4.984 -26.116 1.00 44.72 89 SER A C 1
ATOM 687 O O . SER A 1 89 ? 0.283 -5.875 -25.496 1.00 44.72 89 SER A O 1
ATOM 689 N N . PRO A 1 90 ? -1.466 -5.222 -26.745 1.00 45.97 90 PRO A N 1
ATOM 690 C CA . PRO A 1 90 ? -1.376 -5.831 -28.067 1.00 45.97 90 PRO A CA 1
ATOM 691 C C . PRO A 1 90 ? -2.224 -5.084 -29.096 1.00 45.97 90 PRO A C 1
ATOM 693 O O . PRO A 1 90 ? -3.447 -4.995 -28.984 1.00 45.97 90 PRO A O 1
ATOM 696 N N . ALA A 1 91 ? -1.561 -4.615 -30.154 1.00 53.88 91 ALA A N 1
ATOM 697 C CA . ALA A 1 91 ? -2.201 -4.375 -31.437 1.00 53.88 91 ALA A CA 1
ATOM 698 C C . ALA A 1 91 ? -3.142 -5.554 -31.772 1.00 53.88 91 ALA A C 1
ATOM 700 O O . ALA A 1 91 ? -2.763 -6.716 -31.556 1.00 53.88 91 ALA A O 1
ATOM 701 N N . PRO A 1 92 ? -4.360 -5.293 -32.278 1.00 52.22 92 PRO A N 1
ATOM 702 C CA . PRO A 1 92 ? -5.244 -6.363 -32.702 1.00 52.22 92 PRO A CA 1
ATOM 703 C C . PRO A 1 92 ? -4.526 -7.170 -33.782 1.00 52.22 92 PRO A C 1
ATOM 705 O O . PRO A 1 92 ? -4.038 -6.621 -34.770 1.00 52.22 92 PRO A O 1
ATOM 708 N N . ARG A 1 93 ? -4.446 -8.489 -33.588 1.00 55.75 93 ARG A N 1
ATOM 709 C CA . ARG A 1 93 ? -4.089 -9.402 -34.670 1.00 55.75 93 ARG A CA 1
ATOM 710 C C . ARG A 1 93 ? -5.234 -9.357 -35.680 1.00 55.75 93 ARG A C 1
ATOM 712 O O . ARG A 1 93 ? -6.201 -10.100 -35.548 1.00 55.75 93 ARG A O 1
ATOM 719 N N . SER A 1 94 ? -5.142 -8.454 -36.646 1.00 51.41 94 SER A N 1
ATOM 720 C CA . SER A 1 94 ? -5.911 -8.540 -37.881 1.00 51.41 94 SER A CA 1
ATOM 721 C C . SER A 1 94 ? -5.274 -9.639 -38.727 1.00 51.41 94 SER A C 1
ATOM 723 O O . SER A 1 94 ? -4.172 -9.468 -39.244 1.00 51.41 94 SER A O 1
ATOM 725 N N . SER A 1 95 ? -5.934 -10.790 -38.796 1.00 48.03 95 SER A N 1
ATOM 726 C CA . SER A 1 95 ? -5.609 -11.855 -39.745 1.00 48.03 95 SER A CA 1
ATOM 727 C C . SER A 1 95 ? -6.110 -11.475 -41.146 1.00 48.03 95 SER A C 1
ATOM 729 O O . SER A 1 95 ? -7.274 -11.083 -41.250 1.00 48.03 95 SER A O 1
ATOM 731 N N . PRO A 1 96 ? -5.285 -11.581 -42.202 1.00 60.78 96 PRO A N 1
ATOM 732 C CA . PRO A 1 96 ? -5.763 -11.833 -43.558 1.00 60.78 96 PRO A CA 1
ATOM 733 C C . PRO A 1 96 ? -6.111 -13.315 -43.768 1.00 60.78 96 PRO A C 1
ATOM 735 O O . PRO A 1 96 ? -5.512 -14.174 -43.074 1.00 60.78 96 PRO A O 1
#

Radius of gyration: 15.43 Å; chains: 1; bounding box: 33×24×55 Å

pLDDT: mean 82.28, std 12.48, range [44.72, 92.38]

Sequence (96 aa):
MMSTDLKSWAEKFAAELTVDGERVPFERVLAHHLDEITKLRATSRLTWRSMASLLARAGARRGDGGPISADQLRAGYARLARREEAGASPAPRSSP

Organism: Rhodopseudomonas palustris (strain BisB18) (NCBI:txid316056)